Protein AF-A0A7X9BMZ4-F1 (afdb_monomer)

pLDDT: mean 87.48, std 10.38, range [53.5, 97.19]

Structure (mmCIF, N/CA/C/O backbone):
data_AF-A0A7X9BMZ4-F1
#
_entry.id   AF-A0A7X9BMZ4-F1
#
loop_
_atom_site.group_PDB
_atom_site.id
_atom_site.type_symbol
_atom_site.label_atom_id
_atom_site.label_alt_id
_atom_site.label_comp_id
_atom_site.label_asym_id
_atom_site.label_entity_id
_atom_site.label_seq_id
_atom_site.pdbx_PDB_ins_code
_atom_site.Cartn_x
_atom_site.Cartn_y
_atom_site.Cartn_z
_atom_site.occupancy
_atom_site.B_iso_or_equiv
_atom_site.auth_seq_id
_atom_site.auth_comp_id
_atom_site.auth_asym_id
_atom_site.auth_atom_id
_atom_site.pdbx_PDB_model_num
ATOM 1 N N . PRO A 1 1 ? -12.327 -9.554 -9.283 1.00 81.25 1 PRO A N 1
ATOM 2 C CA . PRO A 1 1 ? -12.067 -9.407 -7.831 1.00 81.25 1 PRO A CA 1
ATOM 3 C C . PRO A 1 1 ? -11.506 -10.725 -7.297 1.00 81.25 1 PRO A C 1
ATOM 5 O O . PRO A 1 1 ? -12.105 -11.770 -7.531 1.00 81.25 1 PRO A O 1
ATOM 8 N N . ALA A 1 2 ? -10.339 -10.672 -6.667 1.00 89.44 2 ALA A N 1
ATOM 9 C CA . ALA A 1 2 ? -9.731 -11.811 -5.989 1.00 89.44 2 ALA A CA 1
ATOM 10 C C . ALA A 1 2 ? -9.753 -11.545 -4.480 1.00 89.44 2 ALA A C 1
ATOM 12 O O . ALA A 1 2 ? -9.694 -10.389 -4.062 1.00 89.44 2 ALA A O 1
ATOM 13 N N . LEU A 1 3 ? -9.868 -12.602 -3.681 1.00 92.56 3 LEU A N 1
ATOM 14 C CA . LEU A 1 3 ? -9.819 -12.544 -2.224 1.00 92.56 3 LEU A CA 1
ATOM 15 C C . LEU A 1 3 ? -8.734 -13.510 -1.759 1.00 92.56 3 LEU A C 1
ATOM 17 O O . LEU A 1 3 ? -8.733 -14.670 -2.166 1.00 92.56 3 LEU A O 1
ATOM 21 N N . ALA A 1 4 ? -7.846 -13.030 -0.899 1.00 92.62 4 ALA A N 1
ATOM 22 C CA . ALA A 1 4 ? -6.851 -13.843 -0.223 1.00 92.62 4 ALA A CA 1
ATOM 23 C C . ALA A 1 4 ? -6.938 -13.565 1.278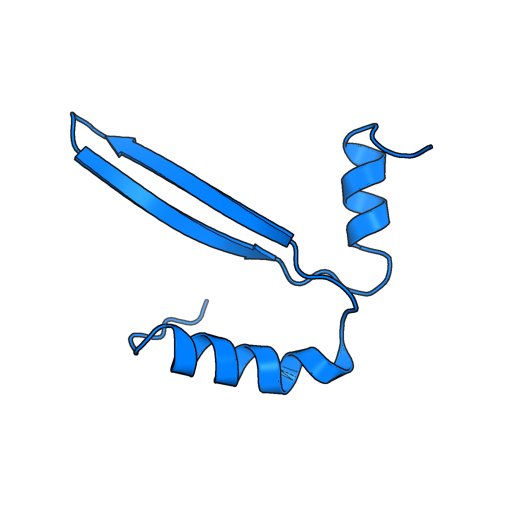 1.00 92.62 4 ALA A C 1
ATOM 25 O O . ALA A 1 4 ? -7.158 -12.426 1.688 1.00 92.62 4 ALA A O 1
ATOM 26 N N . ILE A 1 5 ? -6.790 -14.614 2.082 1.00 95.44 5 ILE A N 1
ATOM 27 C CA . ILE A 1 5 ? -6.720 -14.523 3.539 1.00 95.44 5 ILE A CA 1
ATOM 28 C C . ILE A 1 5 ? -5.460 -15.270 3.941 1.00 95.44 5 ILE A C 1
ATOM 30 O O . ILE A 1 5 ? -5.415 -16.496 3.889 1.00 95.44 5 ILE A O 1
ATOM 34 N N . ASP A 1 6 ? -4.435 -14.511 4.287 1.00 94.75 6 ASP A N 1
ATOM 35 C CA . ASP A 1 6 ? -3.134 -15.009 4.709 1.00 94.75 6 ASP A CA 1
ATOM 36 C C . ASP A 1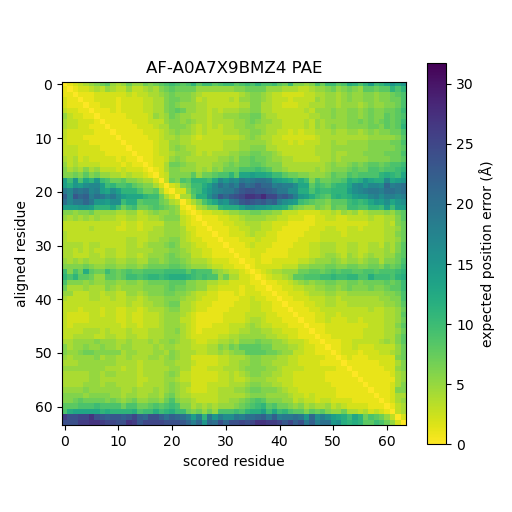 6 ? -2.446 -13.903 5.524 1.00 94.75 6 ASP A C 1
ATOM 38 O O . ASP A 1 6 ? -2.972 -12.794 5.680 1.00 94.75 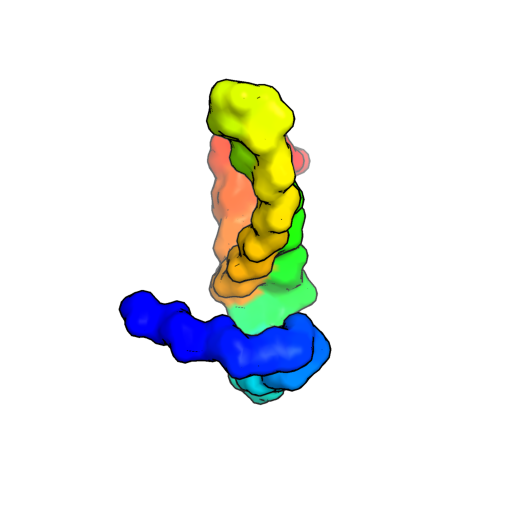6 ASP A O 1
ATOM 42 N N . MET A 1 7 ? -1.261 -14.184 6.049 1.00 95.94 7 MET A N 1
ATOM 43 C CA . MET A 1 7 ? -0.394 -13.169 6.622 1.00 95.94 7 MET A CA 1
ATOM 44 C C . MET A 1 7 ? -0.102 -12.080 5.583 1.00 95.94 7 MET A C 1
ATOM 46 O O . MET A 1 7 ? 0.227 -12.373 4.433 1.00 95.94 7 MET A O 1
ATOM 50 N N . ALA A 1 8 ? -0.156 -10.815 6.007 1.00 90.38 8 ALA A N 1
ATOM 51 C CA . ALA A 1 8 ? 0.005 -9.667 5.113 1.00 90.38 8 ALA A CA 1
ATOM 52 C C . ALA A 1 8 ? 1.297 -9.732 4.279 1.00 90.38 8 ALA A C 1
ATOM 54 O O . ALA A 1 8 ? 1.272 -9.448 3.087 1.00 90.38 8 ALA A O 1
ATOM 55 N N . GLY A 1 9 ? 2.406 -10.178 4.880 1.00 91.88 9 GLY A N 1
ATOM 56 C CA . GLY A 1 9 ? 3.681 -10.339 4.179 1.00 91.88 9 GLY A CA 1
ATOM 57 C C . GLY A 1 9 ? 3.628 -11.346 3.027 1.00 91.88 9 GLY A C 1
ATOM 58 O O . GLY A 1 9 ? 4.203 -11.076 1.984 1.00 91.88 9 GLY A O 1
ATOM 59 N N . ALA A 1 10 ? 2.899 -12.457 3.174 1.00 94.75 10 ALA A N 1
ATOM 60 C CA . ALA A 1 10 ? 2.764 -13.466 2.119 1.00 94.75 10 ALA A CA 1
ATOM 61 C C . ALA A 1 10 ? 1.904 -12.958 0.951 1.00 94.75 10 ALA A C 1
ATOM 63 O O . ALA A 1 10 ? 2.235 -13.179 -0.212 1.00 94.75 10 ALA A O 1
ATOM 64 N N . ILE A 1 11 ? 0.830 -12.218 1.255 1.00 92.56 11 ILE A N 1
ATOM 65 C CA . ILE A 1 11 ? -0.007 -11.570 0.234 1.00 92.56 11 ILE A CA 1
ATOM 66 C C . ILE A 1 11 ? 0.802 -10.513 -0.523 1.00 92.56 11 ILE A C 1
ATOM 68 O O . ILE A 1 11 ? 0.774 -10.481 -1.753 1.00 92.56 11 ILE A O 1
ATOM 72 N N . LEU A 1 12 ? 1.531 -9.657 0.200 1.00 89.06 12 LEU A N 1
ATOM 73 C CA . LEU A 1 12 ? 2.358 -8.616 -0.405 1.00 89.06 12 LEU A CA 1
ATOM 74 C C . LEU A 1 12 ? 3.488 -9.215 -1.241 1.00 89.06 12 LEU A C 1
ATOM 76 O O . LEU A 1 12 ? 3.689 -8.761 -2.359 1.00 89.06 12 LEU A O 1
ATOM 80 N N . ASP A 1 13 ? 4.177 -10.248 -0.753 1.00 89.56 13 ASP A N 1
ATOM 81 C CA . ASP A 1 13 ? 5.241 -10.933 -1.494 1.00 89.56 13 ASP A CA 1
ATOM 82 C C . ASP A 1 13 ? 4.721 -11.514 -2.816 1.00 89.56 13 ASP A C 1
ATOM 84 O O . ASP A 1 13 ? 5.296 -11.262 -3.874 1.00 89.56 13 ASP A O 1
ATOM 88 N N . ALA A 1 14 ? 3.561 -12.180 -2.789 1.00 88.19 14 ALA A N 1
ATOM 89 C CA . ALA A 1 14 ? 2.927 -12.702 -3.996 1.00 88.19 14 ALA A CA 1
ATOM 90 C C . ALA A 1 14 ? 2.588 -11.596 -5.012 1.00 88.19 14 ALA A C 1
ATOM 92 O O . ALA A 1 14 ? 2.822 -11.767 -6.207 1.00 88.19 14 ALA A O 1
ATOM 93 N N . ILE A 1 15 ? 2.062 -10.450 -4.563 1.00 85.31 15 ILE A N 1
ATOM 94 C CA . ILE A 1 15 ? 1.741 -9.315 -5.446 1.00 85.31 15 ILE A CA 1
ATOM 95 C C . ILE A 1 15 ? 3.024 -8.668 -5.990 1.00 85.31 15 ILE A C 1
ATOM 97 O O . ILE A 1 15 ? 3.132 -8.403 -7.189 1.00 85.31 15 ILE A O 1
ATOM 101 N N . LEU A 1 16 ? 4.013 -8.433 -5.125 1.00 81.00 16 LEU A N 1
ATOM 102 C CA . LEU A 1 16 ? 5.263 -7.754 -5.466 1.00 81.00 16 LEU A CA 1
ATOM 103 C C . LEU A 1 16 ? 6.164 -8.595 -6.374 1.00 81.00 16 LEU A C 1
ATOM 105 O O . LEU A 1 16 ? 6.843 -8.029 -7.232 1.00 81.00 16 LEU A O 1
ATOM 109 N N . ALA A 1 17 ? 6.112 -9.926 -6.270 1.00 82.88 17 ALA A N 1
ATOM 110 C CA . ALA A 1 17 ? 6.791 -10.834 -7.193 1.00 82.88 17 ALA A CA 1
ATOM 111 C C . ALA A 1 17 ? 6.380 -10.597 -8.659 1.00 82.88 17 ALA A C 1
ATOM 113 O O . ALA A 1 17 ? 7.187 -10.786 -9.568 1.00 82.88 17 ALA A O 1
ATOM 114 N N . HIS A 1 18 ? 5.149 -10.134 -8.897 1.00 71.06 18 HIS A N 1
ATOM 115 C CA . HIS A 1 18 ? 4.670 -9.736 -10.222 1.00 71.06 18 HIS A CA 1
ATOM 116 C C . HIS A 1 18 ? 4.942 -8.257 -10.548 1.00 71.06 18 HIS A C 1
ATOM 118 O O . HIS A 1 18 ? 4.956 -7.881 -11.720 1.00 71.06 18 HIS A O 1
ATOM 124 N N . PHE A 1 19 ? 5.177 -7.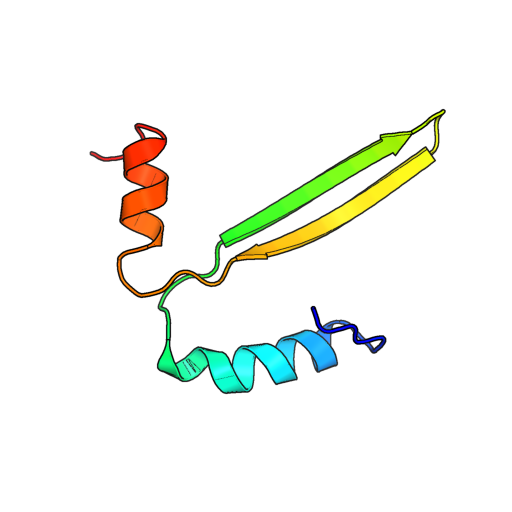418 -9.535 1.00 68.94 19 PHE A N 1
ATOM 125 C CA . PHE A 1 19 ? 5.293 -5.966 -9.679 1.00 68.94 19 PHE A CA 1
ATOM 126 C C . PHE A 1 19 ? 6.669 -5.479 -10.149 1.00 68.94 19 PHE A C 1
ATOM 128 O O . PHE A 1 19 ? 6.762 -4.404 -10.740 1.00 68.94 19 PHE A O 1
ATOM 135 N N . GLY A 1 20 ? 7.722 -6.291 -9.992 1.00 60.78 20 GLY A N 1
ATOM 136 C CA . GLY A 1 20 ? 9.079 -5.967 -10.463 1.00 60.78 20 GLY A CA 1
ATOM 137 C C . GLY A 1 20 ? 9.204 -5.678 -11.969 1.00 60.78 20 GLY A C 1
ATOM 138 O O . GLY A 1 20 ? 10.267 -5.258 -12.417 1.00 60.78 20 GLY A O 1
ATOM 139 N N . ALA A 1 21 ? 8.137 -5.885 -12.748 1.00 58.53 21 ALA A N 1
ATOM 140 C CA . ALA A 1 21 ? 8.076 -5.603 -14.177 1.00 58.53 21 ALA A CA 1
ATOM 141 C C . ALA A 1 21 ? 7.300 -4.321 -14.561 1.00 58.53 21 ALA A C 1
ATOM 143 O O . ALA A 1 21 ? 7.358 -3.952 -15.732 1.00 58.53 21 ALA A O 1
ATOM 144 N N . VAL A 1 22 ? 6.557 -3.668 -13.647 1.00 61.72 22 VAL A N 1
ATOM 145 C CA . VAL A 1 22 ? 5.437 -2.778 -14.049 1.00 61.72 22 VAL A CA 1
ATOM 146 C C . VAL A 1 22 ? 5.455 -1.360 -13.441 1.00 61.72 22 VAL A C 1
ATOM 148 O O . VAL A 1 22 ? 4.841 -0.473 -14.019 1.00 61.72 22 VAL A O 1
ATOM 151 N N . GLY A 1 23 ? 6.187 -1.051 -12.361 1.00 65.19 23 GLY A N 1
ATOM 152 C CA . GLY A 1 23 ? 6.182 0.330 -11.838 1.00 65.19 23 GLY A CA 1
ATOM 153 C C . GLY A 1 23 ? 7.306 0.694 -10.867 1.00 65.19 23 GLY A C 1
ATOM 154 O O . GLY A 1 23 ? 7.824 -0.153 -10.148 1.00 65.19 23 GLY A O 1
ATOM 155 N N . GLU A 1 24 ? 7.676 1.980 -10.842 1.00 70.00 24 GLU A N 1
ATOM 156 C CA . GLU A 1 24 ? 8.742 2.526 -9.978 1.00 70.00 24 GLU A CA 1
ATOM 157 C C . GLU A 1 24 ? 8.252 2.898 -8.569 1.00 70.00 24 GLU A C 1
ATOM 159 O O . GLU A 1 24 ? 9.038 2.936 -7.625 1.00 70.00 24 GLU A O 1
ATOM 164 N N . HIS A 1 25 ? 6.952 3.173 -8.416 1.00 81.06 25 HIS A N 1
ATOM 165 C CA . HIS A 1 25 ? 6.364 3.697 -7.185 1.00 81.06 25 HIS A CA 1
ATOM 166 C C . HIS A 1 25 ? 5.019 3.025 -6.885 1.00 81.06 25 HIS A C 1
ATOM 168 O O . HIS A 1 25 ? 4.246 2.734 -7.795 1.00 81.06 25 HIS A O 1
ATOM 174 N N . VAL A 1 26 ? 4.720 2.832 -5.598 1.00 86.44 26 VAL A N 1
ATOM 175 C CA . VAL A 1 26 ? 3.410 2.385 -5.098 1.00 86.44 26 VAL A CA 1
ATOM 176 C C . VAL A 1 26 ? 2.800 3.516 -4.284 1.00 86.44 26 VAL A C 1
ATOM 178 O O . VAL A 1 26 ? 3.467 4.098 -3.428 1.00 86.44 26 VAL A O 1
ATOM 181 N N . LEU A 1 27 ? 1.526 3.815 -4.530 1.00 88.94 27 LEU A N 1
ATOM 182 C CA . LEU A 1 27 ? 0.765 4.761 -3.725 1.00 88.94 27 LEU A CA 1
ATOM 183 C C . LEU A 1 27 ? 0.020 3.994 -2.629 1.00 88.94 27 LEU A C 1
ATOM 185 O O . LEU A 1 27 ? -0.818 3.143 -2.924 1.00 88.94 27 LEU A O 1
ATOM 189 N N . VAL A 1 28 ? 0.327 4.305 -1.371 1.00 91.25 28 VAL A N 1
ATOM 190 C CA . VAL A 1 28 ? -0.334 3.716 -0.199 1.00 91.25 28 VAL A CA 1
ATOM 191 C C . VAL A 1 28 ? -1.320 4.726 0.374 1.00 91.25 28 VAL A C 1
ATOM 193 O O . VAL A 1 28 ? -0.962 5.878 0.616 1.00 91.25 28 VAL A O 1
ATOM 196 N N . LEU A 1 29 ? -2.563 4.295 0.575 1.00 93.69 29 LEU A N 1
ATOM 197 C CA . LEU A 1 29 ? -3.647 5.109 1.114 1.00 93.69 29 LEU A CA 1
ATOM 198 C C . LEU A 1 29 ? -4.233 4.408 2.339 1.00 93.69 29 LEU A C 1
ATOM 200 O O . LEU A 1 29 ? -4.890 3.376 2.209 1.00 93.69 29 LEU A O 1
ATOM 204 N N . GLU A 1 30 ? -4.034 4.989 3.517 1.00 96.06 30 GLU A N 1
ATOM 205 C CA . GLU A 1 30 ? -4.719 4.548 4.731 1.00 96.06 30 GLU A CA 1
ATOM 206 C C . GLU A 1 30 ? -6.126 5.156 4.764 1.00 96.06 3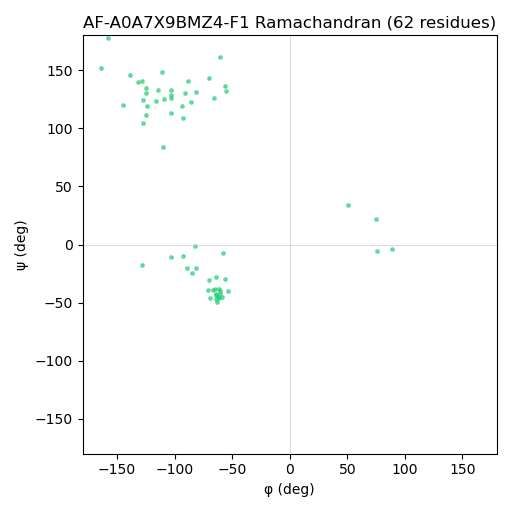0 GLU A C 1
ATOM 208 O O . GLU A 1 30 ? -6.322 6.356 4.556 1.00 96.06 30 GLU A O 1
ATOM 213 N N . THR A 1 31 ? -7.128 4.322 5.015 1.00 96.06 31 THR A N 1
ATOM 214 C CA . THR A 1 31 ? -8.526 4.730 5.134 1.00 96.06 31 THR A CA 1
ATOM 215 C C . THR A 1 31 ? -9.073 4.280 6.478 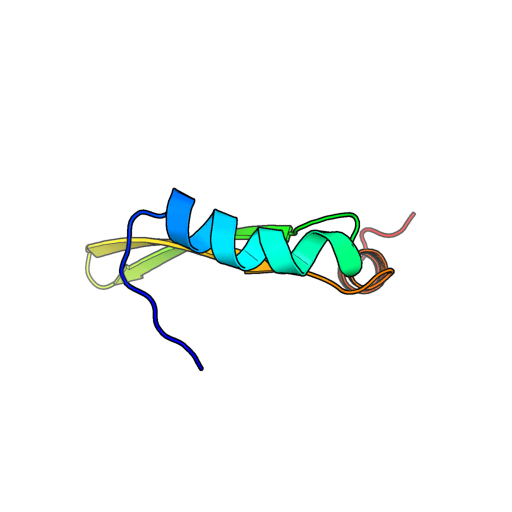1.00 96.06 31 THR A C 1
ATOM 217 O O . THR A 1 31 ? -9.150 3.089 6.768 1.00 96.06 31 THR A O 1
ATOM 220 N N . ASN A 1 32 ? -9.509 5.237 7.293 1.00 97.00 32 ASN A N 1
ATOM 221 C CA . ASN A 1 32 ? -10.229 4.951 8.527 1.00 97.00 32 ASN A CA 1
ATOM 222 C C . ASN A 1 32 ? -11.744 4.966 8.255 1.00 97.00 32 ASN A C 1
ATOM 224 O O . ASN A 1 32 ? -12.345 6.015 8.005 1.00 97.00 32 ASN A O 1
ATOM 228 N N . PHE A 1 33 ? -12.356 3.785 8.288 1.00 96.44 33 PHE A N 1
ATOM 229 C CA . PHE A 1 33 ? -13.792 3.584 8.158 1.00 96.44 33 PHE A CA 1
ATOM 230 C C . PHE A 1 33 ? -14.461 3.724 9.523 1.00 96.44 33 PHE A C 1
ATOM 232 O O . PHE A 1 33 ? -14.153 2.971 10.444 1.00 96.44 33 PHE A O 1
ATOM 239 N N . LYS A 1 34 ? -15.422 4.647 9.638 1.00 97.19 34 LYS A N 1
ATOM 240 C CA . LYS A 1 34 ? -16.152 4.912 10.885 1.00 97.19 34 LYS A CA 1
ATOM 241 C C . LYS A 1 34 ? -17.629 4.587 10.732 1.00 97.19 34 LYS A C 1
ATOM 243 O O . LYS A 1 34 ? -18.305 5.162 9.876 1.00 97.19 34 LYS A O 1
ATOM 248 N N . HIS A 1 35 ? -18.159 3.719 11.588 1.00 96.19 35 HIS A N 1
ATOM 249 C CA . HIS A 1 35 ? -19.586 3.412 11.612 1.00 96.19 35 HIS A CA 1
ATOM 250 C C . HIS A 1 35 ? -20.092 3.159 13.031 1.00 96.19 35 HIS A C 1
ATOM 252 O O . HIS A 1 35 ? -19.661 2.229 13.693 1.00 96.19 35 HIS A O 1
ATOM 258 N N . ARG A 1 36 ? -21.057 3.969 13.493 1.00 94.12 36 ARG A N 1
ATOM 259 C CA . ARG A 1 36 ? -21.763 3.771 14.781 1.00 94.12 36 ARG A CA 1
ATOM 260 C C . ARG A 1 36 ? -20.843 3.552 15.999 1.00 94.12 36 ARG A C 1
ATOM 262 O O . ARG A 1 36 ? -21.214 2.849 16.931 1.00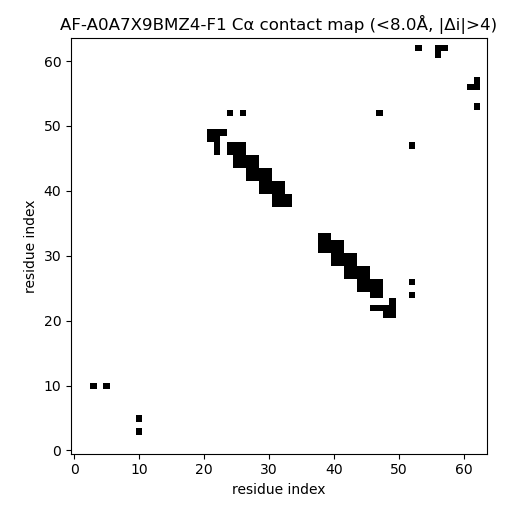 94.12 36 ARG A O 1
ATOM 269 N N . GLY A 1 37 ? -19.678 4.198 16.012 1.00 94.00 37 GLY A N 1
ATOM 270 C CA . GLY A 1 37 ? -18.691 4.080 17.093 1.00 94.00 37 GLY A CA 1
ATOM 271 C C . GLY A 1 37 ? -17.677 2.948 16.907 1.00 94.00 37 GLY A C 1
ATOM 272 O O . GLY A 1 37 ? -16.749 2.850 17.701 1.00 94.00 37 GLY A O 1
ATOM 273 N N . GLU A 1 38 ? -17.816 2.139 15.859 1.00 95.88 38 GLU A N 1
ATOM 274 C CA . GLU A 1 38 ? -16.789 1.207 15.403 1.00 95.88 38 GLU A CA 1
ATOM 275 C C . GLU A 1 38 ? -15.858 1.906 14.408 1.00 95.88 38 GLU A C 1
ATOM 277 O O . GLU A 1 38 ? -16.304 2.697 13.566 1.00 95.88 38 GLU A O 1
ATOM 282 N N . GLU A 1 39 ? -14.565 1.602 14.508 1.00 96.81 39 GLU A N 1
ATOM 283 C CA . GLU A 1 39 ? -13.544 2.064 13.575 1.00 96.81 39 GLU A CA 1
ATOM 284 C C . GLU A 1 39 ? -12.784 0.866 13.006 1.00 96.81 39 GLU A C 1
ATOM 286 O O . GLU A 1 39 ? -12.380 -0.038 13.739 1.00 96.81 39 GLU A O 1
ATOM 291 N N . VAL A 1 40 ? -12.584 0.874 11.692 1.00 96.44 40 VAL A N 1
ATOM 292 C CA . VAL A 1 40 ? -11.754 -0.097 10.980 1.00 96.44 40 VAL A CA 1
ATOM 293 C C . VAL A 1 40 ? -10.753 0.683 10.147 1.00 96.44 40 VAL A C 1
ATOM 295 O O . VAL A 1 40 ? -11.140 1.515 9.332 1.00 96.44 40 VAL A O 1
ATOM 298 N N . VAL A 1 41 ? -9.467 0.417 10.343 1.00 95.81 41 VAL A N 1
ATOM 299 C CA . VAL A 1 41 ? -8.409 0.958 9.485 1.00 95.81 41 VAL A CA 1
ATOM 300 C C . VAL A 1 41 ? -8.153 -0.042 8.365 1.00 95.81 41 VAL A C 1
ATOM 302 O O . VAL A 1 41 ? -8.015 -1.238 8.622 1.00 95.81 41 VAL A O 1
ATOM 305 N N . GLY A 1 42 ? -8.139 0.440 7.127 1.00 94.75 42 GLY A N 1
ATOM 306 C CA . GLY A 1 42 ? -7.811 -0.353 5.951 1.00 94.75 42 GLY A CA 1
ATOM 307 C C . GLY A 1 42 ? -6.801 0.363 5.069 1.00 94.75 42 GLY A C 1
ATOM 308 O O . GLY A 1 42 ? -6.909 1.568 4.854 1.00 94.75 42 GLY A O 1
ATOM 309 N N . ASP A 1 43 ? -5.861 -0.400 4.527 1.00 93.62 43 ASP A N 1
ATOM 310 C CA . ASP A 1 43 ? -4.829 0.095 3.622 1.00 93.62 43 ASP A CA 1
ATOM 311 C C . ASP A 1 43 ? -5.156 -0.269 2.174 1.00 93.62 43 ASP A C 1
ATOM 313 O O . ASP A 1 43 ? -5.472 -1.419 1.855 1.00 93.62 43 ASP A O 1
ATOM 317 N N . PHE A 1 44 ? -5.038 0.707 1.279 1.00 92.75 44 PHE A N 1
ATOM 318 C CA . PHE A 1 44 ? -5.111 0.503 -0.161 1.00 92.75 44 PHE A CA 1
ATOM 319 C C . PHE A 1 44 ? -3.733 0.703 -0.779 1.00 92.75 44 PHE A C 1
ATOM 321 O O . PHE A 1 44 ? -3.122 1.761 -0.640 1.00 92.75 44 PHE A O 1
ATOM 328 N N . PHE A 1 45 ? -3.277 -0.307 -1.515 1.00 89.50 45 PHE A N 1
ATOM 329 C CA . PHE A 1 45 ? -2.056 -0.254 -2.310 1.00 89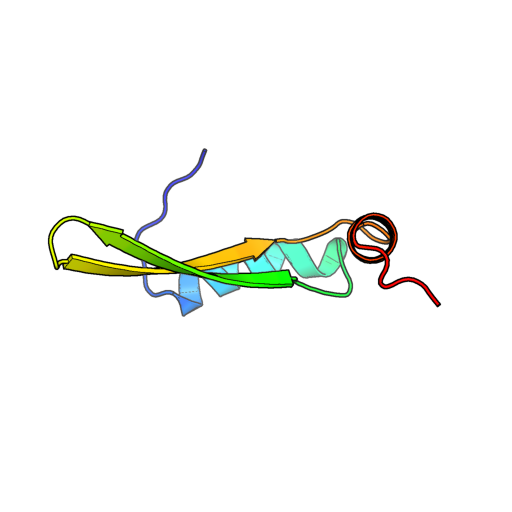.50 45 PHE A CA 1
ATOM 330 C C . PHE A 1 45 ? -2.453 -0.073 -3.773 1.00 89.50 45 PHE A C 1
ATOM 332 O O . PHE A 1 45 ? -3.069 -0.956 -4.372 1.00 89.50 45 PHE A O 1
ATOM 339 N N . MET A 1 46 ? -2.130 1.082 -4.346 1.00 89.31 46 MET A N 1
ATOM 340 C CA . MET A 1 46 ? -2.325 1.366 -5.761 1.00 89.31 46 MET A CA 1
ATOM 341 C C . MET A 1 46 ? -0.985 1.258 -6.477 1.00 89.31 46 MET A C 1
ATOM 343 O O . MET A 1 46 ? -0.002 1.896 -6.103 1.00 89.31 46 MET A O 1
ATOM 347 N N . LEU A 1 47 ? -0.976 0.436 -7.518 1.00 87.38 47 LEU A N 1
ATOM 348 C CA . LEU A 1 47 ? 0.192 0.075 -8.302 1.00 87.38 47 LEU A CA 1
ATOM 349 C C . LEU A 1 47 ? 0.050 0.724 -9.688 1.00 87.38 47 LEU A C 1
ATOM 351 O O . LEU A 1 47 ? -0.521 0.104 -10.585 1.00 87.38 47 LEU A O 1
ATOM 355 N N . PRO A 1 48 ? 0.439 2.003 -9.847 1.00 86.31 48 PRO A N 1
ATOM 356 C CA . PRO A 1 48 ? 0.312 2.695 -11.118 1.00 86.31 48 PRO A CA 1
ATOM 357 C C . PRO A 1 48 ? 1.301 2.138 -12.145 1.00 86.31 48 PRO A C 1
ATOM 359 O O . PRO A 1 48 ? 2.452 1.841 -11.830 1.00 86.31 48 PRO A O 1
ATOM 362 N N . GLU A 1 49 ? 0.849 2.075 -13.393 1.00 85.88 49 GLU A N 1
ATOM 363 C CA . GLU A 1 49 ? 1.719 1.928 -14.562 1.00 85.88 49 GLU A CA 1
ATOM 364 C C . GLU A 1 49 ? 2.700 3.120 -14.657 1.00 85.88 49 GLU A C 1
ATOM 366 O O . GLU A 1 49 ? 2.439 4.184 -14.071 1.00 85.88 49 GLU A O 1
ATOM 371 N N . PRO A 1 50 ? 3.809 3.007 -15.412 1.00 85.62 50 PRO A N 1
ATOM 372 C CA . PRO A 1 50 ? 4.778 4.091 -15.557 1.00 85.62 50 PRO A CA 1
ATOM 373 C C . PRO A 1 50 ? 4.112 5.385 -16.061 1.00 85.62 50 PRO A C 1
ATOM 375 O O . PRO A 1 50 ? 3.322 5.364 -17.004 1.00 85.62 50 PRO A O 1
ATOM 378 N N . GLY A 1 51 ? 4.395 6.518 -15.407 1.00 86.69 51 GLY A N 1
ATOM 379 C CA . GLY A 1 51 ? 3.748 7.817 -15.674 1.00 86.69 51 GLY A CA 1
ATOM 380 C C . GLY A 1 51 ? 2.317 7.972 -15.122 1.00 86.69 51 GLY A C 1
ATOM 381 O O . GLY A 1 51 ? 1.743 9.065 -15.157 1.00 86.69 51 GLY A O 1
ATOM 382 N N . GLY A 1 52 ? 1.725 6.911 -14.560 1.00 89.31 52 GLY A N 1
ATOM 383 C CA . GLY A 1 52 ? 0.398 6.954 -13.940 1.00 89.31 52 GLY A CA 1
ATOM 384 C C . GLY A 1 52 ? 0.363 7.822 -12.681 1.00 89.31 52 GLY A C 1
ATOM 385 O O . GLY A 1 52 ? -0.584 8.583 -12.484 1.00 89.31 52 GLY A O 1
ATOM 386 N N . LEU A 1 53 ? 1.421 7.771 -11.865 1.00 89.06 53 LEU A N 1
ATOM 387 C CA . LEU A 1 53 ? 1.538 8.617 -10.675 1.00 89.06 53 LEU A CA 1
ATOM 388 C C . LEU A 1 53 ? 1.574 10.107 -11.043 1.00 89.06 53 LEU A C 1
ATOM 390 O O . LEU A 1 53 ? 0.834 10.890 -10.452 1.00 89.06 53 LEU A O 1
ATOM 394 N N . ASP A 1 54 ? 2.352 10.486 -12.061 1.00 89.75 54 ASP A N 1
ATOM 395 C CA . ASP A 1 54 ? 2.432 11.873 -12.539 1.00 89.75 54 ASP A CA 1
ATOM 396 C C . ASP A 1 54 ? 1.072 12.381 -13.016 1.00 89.75 54 ASP A C 1
ATOM 398 O O . ASP A 1 54 ? 0.681 13.510 -12.719 1.00 89.75 54 ASP A O 1
ATOM 402 N N . THR A 1 55 ? 0.310 11.527 -13.706 1.00 92.25 55 THR A N 1
ATOM 403 C CA . THR A 1 55 ? -1.051 11.847 -14.157 1.00 92.25 55 THR A CA 1
ATOM 404 C C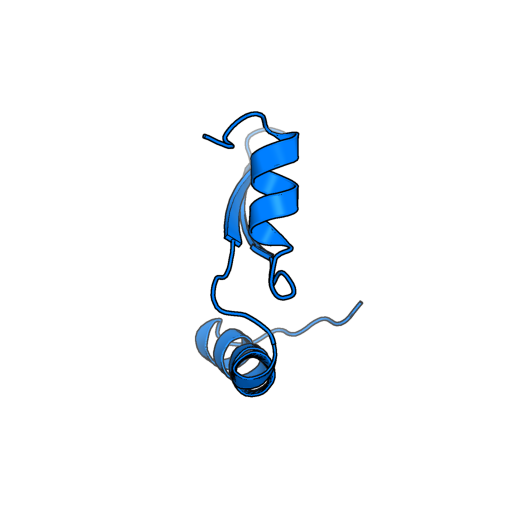 . THR A 1 55 ? -1.976 12.134 -12.972 1.00 92.25 55 THR A C 1
ATOM 406 O O . THR A 1 55 ? -2.701 13.131 -12.981 1.00 92.25 55 THR A O 1
ATOM 409 N N . ILE A 1 56 ? -1.931 11.294 -11.932 1.00 91.50 56 ILE A N 1
ATOM 410 C CA . ILE A 1 56 ? -2.736 11.464 -10.713 1.00 91.50 56 ILE A CA 1
ATOM 411 C C . ILE A 1 56 ? -2.350 12.762 -9.993 1.00 91.50 56 ILE A C 1
ATOM 413 O O . ILE A 1 56 ? -3.221 13.570 -9.671 1.00 91.50 56 ILE A O 1
ATOM 417 N N . LEU A 1 57 ? -1.055 12.992 -9.766 1.00 91.31 57 LEU A N 1
ATOM 418 C CA . LEU A 1 57 ? -0.562 14.177 -9.060 1.00 91.31 57 LEU A CA 1
ATOM 419 C C . LEU A 1 57 ? -0.857 15.473 -9.827 1.00 91.31 57 LEU A C 1
ATOM 421 O O . LEU A 1 57 ? -1.251 16.470 -9.219 1.00 91.31 57 LEU A O 1
ATOM 425 N N . SER A 1 58 ? -0.742 15.448 -11.156 1.00 93.69 58 SER A N 1
ATOM 426 C CA . SER A 1 58 ? -1.091 16.588 -12.011 1.00 93.69 58 SER A CA 1
ATOM 427 C C . SER A 1 58 ? -2.580 16.921 -11.928 1.00 93.69 58 SER A C 1
ATOM 429 O O . SER A 1 58 ? -2.947 18.086 -11.790 1.00 93.69 58 SER A O 1
ATOM 431 N N . ALA A 1 59 ? -3.456 15.909 -11.929 1.00 94.62 59 ALA A N 1
ATOM 432 C CA . ALA A 1 59 ? -4.898 16.109 -11.761 1.00 94.62 59 ALA A CA 1
ATOM 433 C C . ALA A 1 59 ? -5.267 16.685 -10.380 1.00 94.62 59 ALA A C 1
ATOM 435 O O . ALA A 1 59 ? -6.265 17.393 -10.252 1.00 94.62 59 ALA A O 1
ATOM 436 N N . LEU A 1 60 ? -4.451 16.411 -9.358 1.00 93.25 60 LEU A N 1
ATOM 437 C CA . LEU A 1 60 ? -4.587 16.976 -8.013 1.00 93.25 60 LEU A CA 1
ATOM 438 C C . LEU A 1 60 ? -3.974 18.383 -7.877 1.00 93.25 60 LEU A C 1
ATOM 440 O O . LEU A 1 60 ? -4.064 18.977 -6.804 1.00 93.25 60 LEU A O 1
ATOM 444 N N . GLY A 1 61 ? -3.371 18.928 -8.940 1.00 92.31 61 GLY A N 1
ATOM 445 C CA . GLY A 1 61 ? -2.748 20.255 -8.937 1.00 92.31 61 GLY A CA 1
ATOM 446 C C . GLY A 1 61 ? -1.401 20.312 -8.213 1.00 92.31 61 GLY A C 1
ATOM 447 O O . GLY A 1 61 ? -0.993 21.383 -7.774 1.00 92.31 61 GLY A O 1
ATOM 448 N N . VAL A 1 62 ? -0.725 19.170 -8.063 1.00 89.75 62 VAL A N 1
ATOM 449 C CA . VAL A 1 62 ? 0.576 19.049 -7.377 1.00 89.75 62 VAL A CA 1
ATOM 450 C C . VAL A 1 62 ? 1.754 19.180 -8.358 1.00 89.75 62 VAL A C 1
ATOM 452 O O . VAL A 1 62 ? 2.903 19.294 -7.940 1.00 89.75 62 VAL A O 1
ATOM 455 N N . SER A 1 63 ? 1.493 19.183 -9.667 1.00 69.56 63 SER A N 1
ATOM 456 C CA . SER A 1 63 ? 2.517 19.316 -10.709 1.00 69.56 63 SER A CA 1
ATOM 457 C C . SER A 1 63 ? 3.195 20.695 -10.680 1.00 69.56 63 SER A C 1
ATOM 459 O O . SER A 1 63 ? 2.501 21.710 -10.743 1.00 69.56 63 SER A O 1
ATOM 461 N N . ASN A 1 64 ? 4.535 20.691 -10.593 1.00 53.50 64 ASN A N 1
ATOM 462 C CA . ASN A 1 64 ? 5.423 21.861 -10.732 1.00 53.50 64 ASN A CA 1
ATOM 463 C C . ASN A 1 64 ? 5.210 22.623 -12.046 1.00 53.50 64 ASN A C 1
ATOM 465 O O . ASN A 1 64 ? 5.025 21.951 -13.087 1.00 53.50 64 ASN A O 1
#

Secondary structure (DSSP, 8-state):
-----S-HHHHHHHHHHHHTTT-S--EEEEEEEEETTEEEEEEEEE-PPTTHHHHHHHHTT---

Mean predicted aligned error: 5.41 Å

Solvent-accessible surface area (backbone atoms only — not comparable to full-atom values): 4222 Å² total; per-residue (Å²): 141,87,87,86,89,72,61,66,67,61,56,47,49,61,54,47,72,65,37,85,80,52,50,96,60,71,50,77,44,82,44,80,46,77,54,100,89,45,77,46,80,45,77,44,81,43,78,38,50,79,68,41,60,59,54,53,39,42,76,72,68,69,60,132

Foldseek 3Di:
DDDDDDPPVVVVCVVVVVLVVFDDDKDKDWDWDDDPRDTDIDIDIHRDGVCRVVVVCVVVVNHD

Radius of gyration: 15.04 Å; Cα contacts (8 Å, |Δi|>4): 52; chains: 1; bounding box: 31×37×33 Å

Sequence (64 aa):
PALAIDMAGAILDAILAHFGAVGEHVLVLETNFKHRGEEVVGDFFMLPEPGGLDTILSALGVSN

Nearest PDB structures (foldseek):
  6kz7-assembly2_D  TM=3.659E-01  e=2.514E-01  Homo sapiens
  6hix-assembly1_AJ  TM=6.077E-01  e=2.448E+00  Trypanosoma brucei brucei
  4rnd-assembly1_A  TM=3.299E-01  e=9.591E-01  Saccharomyces cerevisiae S288C
  8pfj-assembly1_P  TM=3.785E-01  e=2.142E+00  Escherichia coli
  9brq-assembly1_7  TM=3.806E-01  e=3.200E+00  Mus musculus